Protein AF-A0A285QZF6-F1 (afdb_monomer_lite)

Sequence (97 aa):
MLFRLALAMGRTVAELDATLSPAEFEEWKVYFQVEPWGTAAADEHFRGLYQLFWCFHSKKTMPEFLDRFPEERARQRRREERKTAEEKIFDFFNGLG

Organism: NCBI:txid1141890

Radius of gyration: 24.39 Å; chains: 1; bounding box: 54×26×54 Å

Secondary structure (DSSP, 8-state):
-HHHHHHHHT--HHHHHHHS-HHHHHHHHHHHHH-TT--HHHHHHHHHHHHHHHHHHHTPPPPGGG-S-HHHHHHHHHHHHHS-HHHHHHHHHHTT-

Foldseek 3Di:
DLVVVCVVVVHDSVVCVVPPDPVNVVVVVVCQVPVPPHDPVVVVVVVQVVQVVVCVVVVHDRDPVPPPCPPVVVVVVVVVVPDDPVRVVVVVVVVPD

pLDDT: mean 84.62, std 8.24, range [44.84, 96.38]

Structure (mmCIF, N/CA/C/O backbone):
data_AF-A0A285QZF6-F1
#
_entry.id   AF-A0A285QZF6-F1
#
loop_
_atom_site.group_PDB
_atom_site.id
_atom_site.type_symbol
_atom_site.label_atom_id
_atom_site.label_alt_id
_atom_site.label_comp_id
_atom_site.label_asym_id
_atom_site.label_entity_id
_atom_site.label_seq_id
_atom_site.pdbx_PDB_ins_code
_atom_site.Cartn_x
_atom_site.Cartn_y
_atom_site.Cartn_z
_atom_site.occupancy
_atom_site.B_iso_or_equiv
_atom_site.auth_seq_id
_atom_site.auth_comp_id
_atom_site.auth_asym_id
_atom_site.auth_atom_id
_atom_site.pdbx_PDB_model_num
ATOM 1 N N . MET A 1 1 ? -5.251 -4.024 11.652 1.00 79.81 1 MET A N 1
ATOM 2 C CA . MET A 1 1 ? -6.631 -3.597 11.338 1.00 79.81 1 MET A CA 1
ATOM 3 C C . MET A 1 1 ? -7.112 -2.458 12.237 1.00 79.81 1 MET A C 1
ATOM 5 O O . MET A 1 1 ? -7.6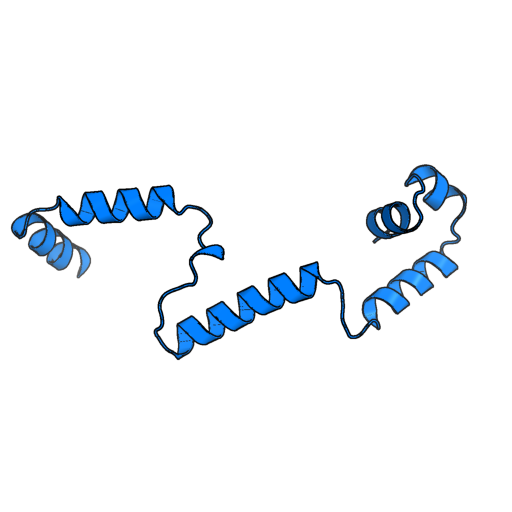02 -1.483 11.691 1.00 79.81 1 MET A O 1
ATOM 9 N N . LEU A 1 2 ? -6.897 -2.521 13.561 1.00 87.56 2 LEU A N 1
ATOM 10 C CA . LEU A 1 2 ? -7.346 -1.507 14.535 1.00 87.56 2 LEU A CA 1
ATOM 11 C C . LEU A 1 2 ? -7.062 -0.047 14.127 1.00 87.56 2 LEU A C 1
ATOM 13 O O . LEU A 1 2 ? -7.972 0.766 14.106 1.00 87.56 2 LEU A O 1
ATOM 17 N N . PHE A 1 3 ? -5.837 0.271 13.698 1.00 91.00 3 PHE A N 1
ATOM 18 C CA . PHE A 1 3 ? -5.475 1.621 13.233 1.00 91.00 3 PHE A CA 1
ATOM 19 C C . PHE A 1 3 ? -6.281 2.104 12.019 1.00 91.00 3 PHE A C 1
ATOM 21 O O . PHE A 1 3 ? -6.629 3.276 11.936 1.00 91.00 3 PHE A O 1
ATOM 28 N N . ARG A 1 4 ? -6.584 1.208 11.069 1.00 86.50 4 ARG A N 1
ATOM 29 C CA . ARG A 1 4 ? -7.387 1.547 9.883 1.00 86.50 4 ARG A CA 1
ATOM 30 C C . ARG A 1 4 ? -8.848 1.764 10.255 1.00 86.50 4 ARG A C 1
ATOM 32 O O . ARG A 1 4 ? -9.461 2.683 9.732 1.00 86.50 4 ARG A O 1
ATOM 39 N N . LEU A 1 5 ? -9.371 0.949 11.171 1.00 89.75 5 LEU A N 1
ATOM 40 C CA . LEU A 1 5 ? -10.725 1.105 11.696 1.00 89.75 5 LEU A CA 1
ATOM 41 C C . LEU A 1 5 ? -10.860 2.426 12.469 1.00 89.75 5 LEU A C 1
ATOM 43 O O . LEU A 1 5 ? -11.781 3.189 12.208 1.00 89.75 5 LEU A O 1
ATOM 47 N N . ALA A 1 6 ? -9.888 2.755 13.326 1.00 93.69 6 ALA A N 1
ATOM 48 C CA . ALA A 1 6 ? -9.831 4.033 14.039 1.00 93.69 6 ALA A CA 1
ATOM 49 C C . ALA A 1 6 ? -9.803 5.228 13.072 1.00 93.69 6 ALA A C 1
ATOM 51 O O . ALA A 1 6 ? -10.592 6.159 13.223 1.00 93.69 6 ALA A O 1
ATOM 52 N N . LEU A 1 7 ? -8.967 5.158 12.028 1.00 91.38 7 LEU A N 1
ATOM 53 C CA . LEU A 1 7 ? -8.909 6.173 10.975 1.00 91.38 7 LEU A CA 1
ATOM 54 C C . LEU A 1 7 ? -10.250 6.325 10.238 1.00 91.38 7 LEU A C 1
ATOM 56 O O . LEU A 1 7 ? -10.698 7.447 10.029 1.00 91.38 7 LEU A O 1
ATOM 60 N N . ALA A 1 8 ? -10.899 5.216 9.867 1.00 88.88 8 ALA A N 1
ATOM 61 C CA . ALA A 1 8 ? -12.176 5.226 9.151 1.00 88.88 8 ALA A CA 1
ATOM 62 C C . ALA A 1 8 ? -13.336 5.761 10.007 1.00 88.88 8 ALA A C 1
ATOM 64 O O . ALA A 1 8 ? -14.222 6.435 9.490 1.00 88.88 8 ALA A O 1
ATOM 65 N N . MET A 1 9 ? -13.315 5.496 11.317 1.00 90.56 9 MET A N 1
ATOM 66 C CA . MET A 1 9 ? -14.314 5.996 12.268 1.00 90.56 9 MET A CA 1
ATOM 67 C C . MET A 1 9 ? -14.011 7.416 12.771 1.00 90.56 9 MET A C 1
ATOM 69 O O . MET A 1 9 ? -14.819 7.975 13.509 1.00 90.56 9 MET A O 1
ATOM 73 N N . GLY A 1 10 ? -12.860 8.000 12.413 1.00 94.25 10 GLY A N 1
ATOM 74 C CA . GLY A 1 10 ? -12.441 9.320 12.893 1.00 94.25 10 GLY A CA 1
ATOM 75 C C . GLY A 1 10 ? -12.179 9.368 14.402 1.00 94.25 10 GLY A C 1
ATOM 76 O O . GLY A 1 10 ? -12.387 10.407 15.024 1.00 94.25 10 GLY A O 1
ATOM 77 N N . ARG A 1 11 ? -11.758 8.247 15.000 1.00 94.62 11 ARG A N 1
ATOM 78 C CA . ARG A 1 11 ? -11.507 8.108 16.444 1.00 94.62 11 ARG A CA 1
ATOM 79 C C . ARG A 1 11 ? -10.034 7.845 16.707 1.00 94.62 11 ARG A C 1
ATOM 81 O O . ARG A 1 11 ? -9.315 7.339 15.842 1.00 94.62 11 ARG A O 1
ATOM 88 N N . THR A 1 12 ? -9.569 8.147 17.914 1.00 96.38 12 THR A N 1
ATOM 89 C CA . THR A 1 12 ? -8.219 7.727 18.303 1.00 96.38 12 THR A CA 1
ATOM 90 C C . THR A 1 12 ? -8.178 6.218 18.547 1.00 96.38 12 THR A C 1
ATOM 92 O O . THR A 1 12 ? -9.191 5.579 18.836 1.00 96.38 12 THR A O 1
ATOM 95 N N . VAL A 1 13 ? -6.985 5.627 18.456 1.00 95.25 13 VAL A N 1
ATOM 96 C CA . VAL A 1 13 ? -6.803 4.196 18.749 1.00 95.25 13 VAL A CA 1
ATOM 97 C C . VAL A 1 13 ? -7.181 3.885 20.197 1.00 95.25 13 VAL A C 1
ATOM 99 O O . VAL A 1 13 ? -7.815 2.868 20.437 1.00 95.25 13 VAL A O 1
ATOM 102 N N . ALA A 1 14 ? -6.850 4.774 21.138 1.00 95.44 14 ALA A N 1
ATOM 103 C CA . ALA A 1 14 ? -7.164 4.596 22.555 1.00 95.44 14 ALA A CA 1
ATOM 104 C C . ALA A 1 14 ? -8.677 4.635 22.829 1.00 95.44 14 ALA A C 1
ATOM 106 O O . ALA A 1 14 ? -9.191 3.809 23.576 1.00 95.44 14 ALA A O 1
ATOM 107 N N . GLU A 1 15 ? -9.408 5.559 22.199 1.00 94.12 15 GLU A N 1
ATOM 108 C CA . GLU A 1 15 ? -10.873 5.622 22.307 1.00 94.12 15 GLU A CA 1
ATOM 109 C C . GLU A 1 15 ? -11.542 4.383 21.718 1.00 94.12 15 GLU A C 1
ATOM 111 O O . GLU A 1 15 ? -12.517 3.875 22.275 1.00 94.12 15 GLU A O 1
ATOM 116 N N . LEU A 1 16 ? -11.037 3.910 20.577 1.00 93.75 16 LEU A N 1
ATOM 117 C CA . LEU A 1 16 ? -11.573 2.725 19.930 1.00 93.75 16 LEU A CA 1
ATOM 118 C C . LEU A 1 16 ? -11.308 1.478 20.779 1.00 93.75 16 LEU A C 1
ATOM 120 O O . LEU A 1 16 ? -12.235 0.719 21.015 1.00 93.75 16 LEU A O 1
ATOM 124 N N . ASP A 1 17 ? -10.093 1.309 21.295 1.00 93.25 17 ASP A N 1
ATOM 125 C CA . ASP A 1 17 ? -9.713 0.182 22.157 1.00 93.25 17 ASP A CA 1
ATOM 126 C C . ASP A 1 17 ? -10.527 0.140 23.462 1.00 93.25 17 ASP A C 1
ATOM 128 O O . ASP A 1 17 ? -10.945 -0.922 23.910 1.00 93.25 17 ASP A O 1
ATOM 132 N N . ALA A 1 18 ? -10.837 1.307 24.036 1.00 94.00 18 ALA A N 1
ATOM 133 C CA . ALA A 1 18 ? -11.638 1.398 25.255 1.00 94.00 18 ALA A CA 1
ATOM 134 C C . ALA A 1 18 ? -13.143 1.140 25.045 1.00 94.00 18 ALA A C 1
ATOM 136 O O . ALA A 1 18 ? -13.844 0.838 26.010 1.00 94.00 18 ALA A O 1
ATOM 137 N N . THR A 1 19 ? -13.667 1.317 23.825 1.00 93.94 19 THR A N 1
ATOM 138 C CA . THR A 1 19 ? -15.121 1.275 23.560 1.00 93.94 19 THR A CA 1
ATOM 139 C C . THR A 1 19 ? -15.565 0.115 22.677 1.00 93.94 19 THR A C 1
ATOM 141 O O . THR A 1 19 ? -16.730 -0.268 22.740 1.00 93.94 19 THR A O 1
ATOM 144 N N . LEU A 1 20 ? -14.666 -0.450 21.872 1.00 94.06 20 LEU A N 1
ATOM 145 C CA . LEU A 1 20 ? -14.963 -1.541 20.955 1.00 94.06 20 LEU A CA 1
ATOM 146 C C . LEU A 1 20 ? -14.798 -2.883 21.668 1.00 94.06 20 LEU A C 1
ATOM 148 O O . LEU A 1 20 ? -13.726 -3.204 22.182 1.00 94.06 20 LEU A O 1
ATOM 152 N N . SER A 1 21 ? -15.854 -3.695 21.682 1.00 94.81 21 SER A N 1
ATOM 153 C CA . SER A 1 21 ? -15.760 -5.023 22.286 1.00 94.81 21 SER A CA 1
ATOM 154 C C . SER A 1 21 ? -14.851 -5.947 21.456 1.00 94.81 21 SER A C 1
ATOM 156 O O . SER A 1 21 ? -14.809 -5.829 20.227 1.00 94.81 21 SER A O 1
ATOM 158 N N . PRO A 1 22 ? -14.161 -6.924 22.076 1.00 91.56 22 PRO A N 1
ATOM 159 C CA . PRO A 1 22 ? -13.364 -7.898 21.331 1.00 91.56 22 PRO A CA 1
ATOM 160 C C . PRO A 1 22 ? -14.177 -8.691 20.298 1.00 91.56 22 PRO A C 1
ATOM 162 O O . PRO A 1 22 ? -13.650 -9.021 19.239 1.00 91.56 22 PRO A O 1
ATOM 165 N N . ALA A 1 23 ? -15.451 -8.975 20.594 1.00 95.06 23 ALA A N 1
ATOM 166 C CA . ALA A 1 23 ? -16.352 -9.685 19.689 1.00 95.06 23 ALA A CA 1
ATOM 167 C C . ALA A 1 23 ? -16.653 -8.855 18.433 1.00 95.06 23 ALA A C 1
ATOM 169 O O . ALA A 1 23 ? -16.457 -9.328 17.318 1.00 95.06 23 ALA A O 1
ATOM 170 N N . GLU A 1 24 ? -17.027 -7.589 18.614 1.00 93.62 24 GLU A N 1
ATOM 171 C CA . GLU A 1 24 ? -17.281 -6.667 17.505 1.00 93.62 24 GLU A CA 1
ATOM 172 C C . GLU A 1 24 ? -16.009 -6.414 16.683 1.00 93.62 24 GLU A C 1
ATOM 174 O O . GLU A 1 24 ? -16.039 -6.379 15.454 1.00 93.62 24 GLU A O 1
ATOM 179 N N . PHE A 1 25 ? -14.849 -6.303 17.337 1.00 92.94 25 PHE A N 1
ATOM 180 C CA . PHE A 1 25 ? -13.578 -6.193 16.626 1.00 92.94 25 PHE A CA 1
ATOM 181 C C . PHE A 1 25 ? -13.280 -7.422 15.755 1.00 92.94 25 PHE A C 1
ATOM 183 O O . PHE A 1 25 ? -12.702 -7.276 14.676 1.00 92.94 25 PHE A O 1
ATOM 190 N N . GLU A 1 26 ? -13.664 -8.622 16.196 1.00 93.44 26 GLU A N 1
ATOM 191 C CA . GLU A 1 26 ? -13.527 -9.842 15.400 1.00 93.44 26 GLU A CA 1
ATOM 192 C C . GLU A 1 26 ? -14.475 -9.840 14.195 1.00 93.44 26 GLU A C 1
ATOM 194 O O . GLU A 1 26 ? -14.047 -10.167 13.089 1.00 93.44 26 GLU A O 1
ATOM 199 N N . GLU A 1 27 ? -15.714 -9.370 14.357 1.00 92.75 27 GLU A N 1
ATOM 200 C CA . GLU A 1 27 ? -16.653 -9.185 13.241 1.00 92.75 27 GLU A CA 1
ATOM 201 C C . GLU A 1 27 ? -16.091 -8.238 12.176 1.00 92.75 27 GLU A C 1
ATOM 203 O O . GLU A 1 27 ? -16.128 -8.553 10.986 1.00 92.75 27 GLU A O 1
ATOM 208 N N . TRP A 1 28 ? -15.462 -7.132 12.586 1.00 90.81 28 TRP A N 1
ATOM 209 C CA . TRP A 1 28 ? -14.773 -6.234 11.656 1.00 90.81 28 TRP A CA 1
ATOM 210 C C . TRP A 1 28 ? -13.631 -6.925 10.896 1.00 90.81 28 TRP A C 1
ATOM 212 O O . TRP A 1 28 ? -13.380 -6.584 9.738 1.00 90.81 28 TRP A O 1
ATOM 222 N N . LYS A 1 29 ? -12.939 -7.904 11.502 1.00 89.06 29 LYS A N 1
ATOM 223 C CA . LYS A 1 29 ? -11.871 -8.663 10.820 1.00 89.06 29 LYS A CA 1
ATOM 224 C C . LYS A 1 29 ? -12.453 -9.599 9.787 1.00 89.06 29 LYS A C 1
ATOM 226 O O . LYS A 1 29 ? -11.928 -9.659 8.678 1.00 89.06 29 LYS A O 1
ATOM 231 N N . VAL A 1 30 ? -13.525 -10.297 10.149 1.00 90.12 30 VAL A N 1
ATOM 232 C CA . VAL A 1 30 ? -14.241 -11.186 9.236 1.00 90.12 30 VAL A CA 1
ATOM 233 C C . VAL A 1 30 ? -14.787 -10.383 8.061 1.00 90.12 30 VAL A C 1
ATOM 235 O O . VAL A 1 30 ? -14.530 -10.743 6.916 1.00 90.12 30 VAL A O 1
ATOM 238 N N . TYR A 1 31 ? -15.445 -9.250 8.321 1.00 87.25 31 TYR A N 1
ATOM 239 C CA . TYR A 1 31 ? -15.925 -8.354 7.271 1.00 87.25 31 TYR A CA 1
ATOM 240 C C . TYR A 1 31 ? -14.790 -7.934 6.327 1.00 87.25 31 TYR A C 1
ATOM 242 O O . TYR A 1 31 ? -14.906 -8.102 5.116 1.00 87.25 31 TYR A O 1
ATOM 250 N N . PHE A 1 32 ? -13.658 -7.476 6.873 1.00 84.06 32 PHE A N 1
ATOM 251 C CA . PHE A 1 32 ? -12.507 -7.054 6.071 1.00 84.06 32 PHE A CA 1
ATOM 252 C C . PHE A 1 32 ? -11.892 -8.192 5.233 1.00 84.06 32 PHE A C 1
ATOM 254 O O . PHE A 1 32 ? -11.298 -7.933 4.192 1.00 84.06 32 PHE A O 1
ATOM 261 N N . GLN A 1 33 ? -12.005 -9.449 5.672 1.00 82.69 33 GLN A N 1
ATOM 262 C CA . GLN A 1 33 ? -11.541 -10.613 4.907 1.00 82.69 33 GLN A CA 1
ATOM 263 C C . GLN A 1 33 ? -12.524 -11.047 3.815 1.00 82.69 33 GLN A C 1
ATOM 265 O O . GLN A 1 33 ? -12.094 -11.576 2.792 1.00 82.69 33 GLN A O 1
ATOM 270 N N . VAL A 1 34 ? -13.826 -10.864 4.044 1.00 84.50 34 VAL A N 1
ATOM 271 C CA . VAL A 1 34 ? -14.889 -11.251 3.105 1.00 84.50 34 VAL A CA 1
ATOM 272 C C . VAL A 1 34 ? -15.130 -10.174 2.043 1.00 84.50 34 VAL A C 1
ATOM 274 O O . VAL A 1 34 ? -15.646 -10.490 0.973 1.00 84.50 34 VAL A O 1
ATOM 277 N N . GLU A 1 35 ? -14.755 -8.918 2.306 1.00 81.06 35 GLU A N 1
ATOM 278 C CA . GLU A 1 35 ? -14.934 -7.806 1.372 1.00 81.06 35 GLU A CA 1
ATOM 279 C C . GLU A 1 35 ? -14.285 -8.109 -0.001 1.00 81.06 35 GLU A C 1
ATOM 281 O O . GLU A 1 35 ? -13.057 -8.176 -0.104 1.00 81.06 35 GLU A O 1
ATOM 286 N N . 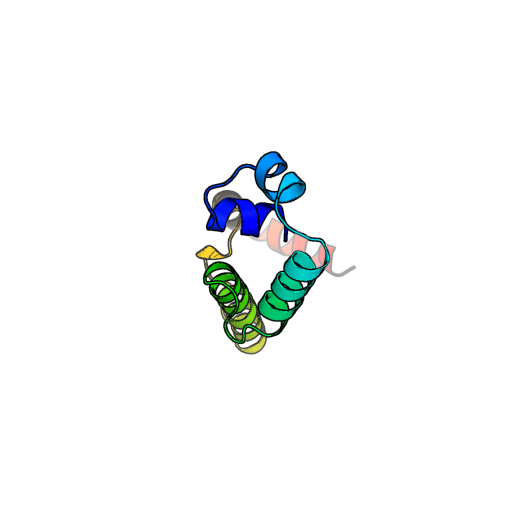PRO A 1 36 ? -15.080 -8.277 -1.081 1.00 62.03 36 PRO A N 1
ATOM 287 C CA . PRO A 1 36 ? -14.580 -8.851 -2.333 1.00 62.03 36 PRO A CA 1
ATOM 288 C C . PRO A 1 36 ? -13.652 -7.926 -3.126 1.00 62.03 36 PRO A C 1
ATOM 290 O O . PRO A 1 36 ? -12.893 -8.393 -3.973 1.00 62.03 36 PRO A O 1
ATOM 293 N N . TRP A 1 37 ? -13.740 -6.619 -2.888 1.00 67.12 37 TRP A N 1
ATOM 294 C CA . TRP A 1 37 ? -13.107 -5.592 -3.720 1.00 67.12 37 TRP A CA 1
ATOM 295 C C . TRP A 1 37 ? -11.868 -4.979 -3.059 1.00 67.12 37 TRP A C 1
ATOM 297 O O . TRP A 1 37 ? -11.124 -4.252 -3.702 1.00 67.12 37 TRP A O 1
ATOM 307 N N . GLY A 1 38 ? -11.624 -5.277 -1.778 1.00 73.00 38 GLY A N 1
ATOM 308 C CA . GLY A 1 38 ? -10.538 -4.668 -1.016 1.00 73.00 38 GLY A CA 1
ATOM 309 C C . GLY A 1 38 ? -10.589 -3.134 -1.021 1.00 73.00 38 GLY A C 1
ATOM 310 O O . GLY A 1 38 ? -11.648 -2.516 -1.085 1.00 73.00 38 GLY A O 1
ATOM 311 N N . THR A 1 39 ? -9.420 -2.500 -0.920 1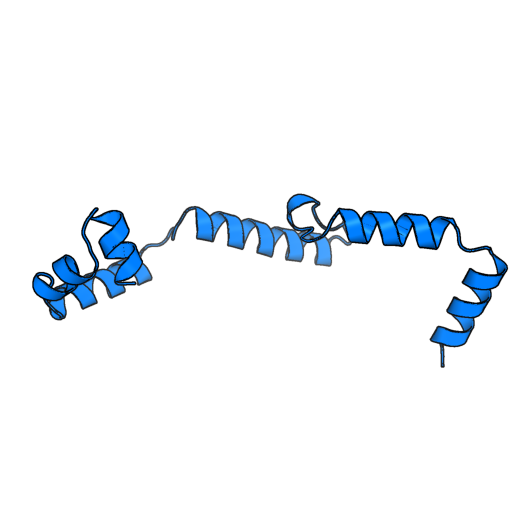.00 78.44 39 THR A N 1
ATOM 312 C CA . THR A 1 39 ? -9.299 -1.035 -0.959 1.00 78.44 39 THR A CA 1
ATOM 313 C C . THR A 1 39 ? -8.793 -0.567 -2.319 1.00 78.44 39 THR A C 1
ATOM 315 O O . THR A 1 39 ? -8.026 -1.272 -2.965 1.00 78.44 39 THR A O 1
ATOM 318 N N . ALA A 1 40 ? -9.086 0.679 -2.703 1.00 81.19 40 ALA A N 1
ATOM 319 C CA . ALA A 1 40 ? -8.529 1.275 -3.926 1.00 81.19 40 ALA A CA 1
ATOM 320 C C . ALA A 1 40 ? -6.984 1.218 -3.984 1.00 81.19 40 ALA A C 1
ATOM 322 O O . ALA A 1 40 ? -6.389 1.118 -5.053 1.00 81.19 40 ALA A O 1
ATOM 323 N N . ALA A 1 41 ? -6.312 1.244 -2.826 1.00 79.25 41 ALA A N 1
ATOM 324 C CA . ALA A 1 41 ? -4.866 1.039 -2.754 1.00 79.25 41 ALA A CA 1
ATOM 325 C C . ALA A 1 41 ? -4.459 -0.411 -3.080 1.00 79.25 41 ALA A C 1
ATOM 327 O O . ALA A 1 41 ? -3.420 -0.633 -3.697 1.00 79.25 41 ALA A O 1
ATOM 328 N N . ALA A 1 42 ? -5.262 -1.398 -2.671 1.00 82.00 42 ALA A N 1
ATOM 329 C CA . ALA A 1 42 ? -5.063 -2.788 -3.064 1.00 82.00 42 ALA A CA 1
ATOM 330 C C . ALA A 1 42 ? -5.266 -2.965 -4.576 1.00 82.00 42 ALA A C 1
ATOM 332 O O . ALA A 1 42 ? -4.418 -3.589 -5.210 1.00 82.00 42 ALA A O 1
ATOM 333 N N . ASP A 1 43 ? -6.297 -2.349 -5.160 1.00 85.94 43 ASP A N 1
ATOM 334 C CA . ASP A 1 43 ? -6.521 -2.356 -6.613 1.00 85.94 43 ASP A CA 1
ATOM 335 C C . ASP A 1 43 ? -5.316 -1.807 -7.377 1.00 85.94 43 ASP A C 1
ATOM 337 O O . ASP A 1 43 ? -4.852 -2.416 -8.339 1.00 85.94 43 ASP A O 1
ATOM 341 N N . GLU A 1 44 ? -4.746 -0.694 -6.913 1.00 84.06 44 GLU A N 1
ATOM 342 C CA . GLU A 1 44 ? -3.565 -0.083 -7.524 1.00 84.06 44 GLU A CA 1
ATOM 343 C C . GLU A 1 44 ? -2.317 -0.979 -7.410 1.00 84.06 44 GLU A C 1
ATOM 345 O O . GLU A 1 44 ? -1.556 -1.131 -8.372 1.00 84.06 44 GLU A O 1
ATOM 350 N N . HIS A 1 45 ? -2.125 -1.643 -6.265 1.00 83.81 45 HIS A N 1
ATOM 351 C CA . HIS A 1 45 ? -1.056 -2.630 -6.102 1.00 83.81 45 HIS A CA 1
ATOM 352 C C . HIS A 1 45 ? -1.237 -3.829 -7.040 1.00 83.81 45 HIS A C 1
ATOM 354 O O . HIS A 1 45 ? -0.278 -4.245 -7.697 1.00 83.81 45 HIS A O 1
ATOM 360 N N . PHE A 1 46 ? -2.453 -4.375 -7.135 1.00 86.81 46 PHE A N 1
ATOM 361 C CA . PHE A 1 46 ? -2.753 -5.486 -8.035 1.00 86.81 46 PHE A CA 1
ATOM 362 C C . PHE A 1 46 ? -2.595 -5.077 -9.497 1.00 86.81 46 PHE A C 1
ATOM 364 O O . PHE A 1 46 ? -2.009 -5.830 -10.273 1.00 86.81 46 PHE A O 1
ATOM 371 N N . ARG A 1 47 ? -3.017 -3.864 -9.870 1.00 86.69 47 ARG A N 1
ATOM 372 C CA . ARG A 1 47 ? -2.788 -3.287 -11.200 1.00 86.69 47 ARG A CA 1
ATOM 373 C C . ARG A 1 47 ? -1.301 -3.285 -11.542 1.00 86.69 47 ARG A C 1
ATOM 375 O O . ARG A 1 47 ? -0.923 -3.779 -12.604 1.00 86.69 47 ARG A O 1
ATOM 382 N N . GLY A 1 48 ? -0.457 -2.786 -10.638 1.00 86.88 48 GLY A N 1
ATOM 383 C CA . GLY A 1 48 ? 0.998 -2.807 -10.800 1.00 86.88 48 GLY A CA 1
ATOM 384 C C . GLY A 1 48 ? 1.547 -4.227 -10.972 1.00 86.88 48 GLY A C 1
ATOM 385 O O . GLY A 1 48 ? 2.302 -4.483 -11.910 1.00 86.88 48 GLY A O 1
ATOM 386 N N . LEU A 1 49 ? 1.117 -5.166 -10.125 1.00 89.00 49 LEU A N 1
ATOM 387 C CA . LEU A 1 49 ? 1.545 -6.566 -10.180 1.00 89.00 49 LEU A CA 1
ATOM 388 C C . LEU A 1 49 ? 1.173 -7.235 -11.512 1.00 89.00 49 LEU A C 1
ATOM 390 O O . LEU A 1 49 ? 2.034 -7.812 -12.175 1.00 89.00 49 LEU A O 1
ATOM 394 N N . TYR A 1 50 ? -0.086 -7.129 -11.940 1.00 88.88 50 TYR A N 1
ATOM 395 C CA . TYR A 1 50 ? -0.539 -7.699 -13.211 1.00 88.88 50 TYR A CA 1
ATOM 396 C C . TYR A 1 50 ? 0.146 -7.053 -14.410 1.00 88.88 50 TYR A C 1
ATOM 398 O O . TYR A 1 50 ? 0.459 -7.736 -15.386 1.00 88.88 50 TYR A O 1
ATOM 406 N N . GLN A 1 51 ? 0.441 -5.757 -14.334 1.00 88.06 51 GLN A N 1
ATOM 407 C CA . GLN A 1 51 ? 1.186 -5.079 -15.381 1.00 88.06 51 GLN A CA 1
ATOM 408 C C . GLN A 1 51 ? 2.632 -5.587 -15.479 1.00 88.06 51 GLN A C 1
ATOM 410 O O . GLN A 1 51 ? 3.132 -5.757 -16.590 1.00 88.06 51 GLN A O 1
ATOM 415 N N . LEU A 1 52 ? 3.285 -5.902 -14.355 1.00 87.50 52 LEU A N 1
ATOM 416 C CA . LEU A 1 52 ? 4.605 -6.545 -14.352 1.00 87.50 52 LEU A C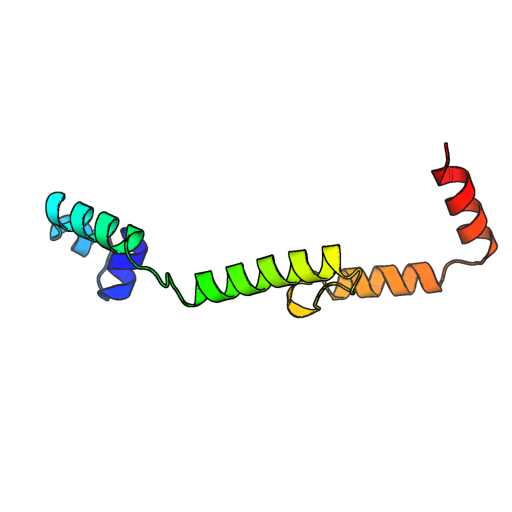A 1
ATOM 417 C C . LEU A 1 52 ? 4.559 -7.943 -14.968 1.00 87.50 52 LEU A C 1
ATOM 419 O O . LEU A 1 52 ? 5.386 -8.247 -15.827 1.00 87.50 52 LEU A O 1
ATOM 423 N N . PHE A 1 53 ? 3.575 -8.765 -14.589 1.00 90.81 53 PHE A N 1
ATOM 424 C CA . PHE A 1 53 ? 3.366 -10.079 -15.205 1.00 90.81 53 PHE A CA 1
ATOM 425 C C . PHE A 1 53 ? 3.168 -9.960 -16.716 1.00 90.81 53 PHE A C 1
ATOM 427 O O . PHE A 1 53 ? 3.815 -10.666 -17.492 1.00 90.81 53 PHE A O 1
ATOM 434 N N . TRP A 1 54 ? 2.327 -9.024 -17.152 1.00 89.00 54 TRP A N 1
ATOM 435 C CA . TRP A 1 54 ? 2.122 -8.761 -18.568 1.00 89.00 54 TRP A CA 1
ATOM 436 C C . TRP A 1 54 ? 3.419 -8.347 -19.271 1.00 89.00 54 TRP A C 1
ATOM 438 O O . TRP A 1 54 ? 3.745 -8.913 -20.313 1.00 89.00 54 TRP A O 1
ATOM 448 N N . CYS A 1 55 ? 4.187 -7.401 -18.723 1.00 89.81 55 CYS A N 1
ATOM 449 C CA . CYS A 1 55 ? 5.467 -6.973 -19.299 1.00 89.81 55 CYS A CA 1
ATOM 450 C C . CYS A 1 55 ? 6.473 -8.127 -19.389 1.00 89.81 55 CYS A C 1
ATOM 452 O O . CYS A 1 55 ? 7.124 -8.280 -20.422 1.00 89.81 55 CYS A O 1
ATOM 454 N N . PHE A 1 56 ? 6.539 -8.974 -18.359 1.00 87.75 56 PHE A N 1
ATOM 455 C CA . PHE A 1 56 ? 7.392 -10.160 -18.333 1.00 87.75 56 PHE A CA 1
ATOM 456 C C . PHE A 1 56 ? 7.045 -11.136 -19.466 1.00 87.75 56 PHE A C 1
ATOM 458 O O . PHE A 1 56 ? 7.918 -11.518 -20.245 1.00 87.75 56 PHE A O 1
ATOM 465 N N . HIS A 1 57 ? 5.764 -11.482 -19.625 1.00 91.31 57 HIS A N 1
ATOM 466 C CA . HIS A 1 57 ? 5.325 -12.420 -20.664 1.00 91.31 57 HIS A CA 1
ATOM 467 C C . HIS A 1 57 ? 5.354 -11.829 -22.080 1.00 91.31 57 HIS A C 1
ATOM 469 O O . HIS A 1 57 ? 5.668 -12.533 -23.037 1.00 91.31 57 HIS A O 1
ATOM 475 N N . SER A 1 58 ? 5.055 -10.538 -22.230 1.00 87.75 58 SER A N 1
ATOM 476 C CA . SER A 1 58 ? 5.033 -9.854 -23.531 1.00 87.75 58 SER A CA 1
ATOM 477 C C . SER A 1 58 ? 6.397 -9.311 -23.967 1.00 87.75 58 SER A C 1
ATOM 479 O O . SER A 1 58 ? 6.495 -8.721 -25.043 1.00 87.75 58 SER A O 1
ATOM 481 N N . LYS A 1 59 ? 7.444 -9.486 -23.143 1.00 83.44 59 LYS A N 1
ATOM 482 C CA . LYS A 1 59 ? 8.779 -8.880 -23.314 1.00 83.44 59 LYS A CA 1
ATOM 483 C C . LYS A 1 59 ? 8.723 -7.361 -23.541 1.00 83.44 59 LYS A C 1
ATOM 485 O O . LYS A 1 59 ? 9.597 -6.789 -24.192 1.00 83.44 59 LYS A O 1
ATOM 490 N N . LYS A 1 60 ? 7.679 -6.704 -23.029 1.00 82.38 60 LYS A N 1
ATOM 491 C CA . LYS A 1 60 ? 7.523 -5.249 -23.092 1.00 82.38 60 LYS A CA 1
ATOM 492 C C . LYS A 1 60 ? 8.320 -4.592 -21.975 1.00 82.38 60 LYS A C 1
ATOM 494 O O . LYS A 1 60 ? 8.561 -5.178 -20.922 1.00 82.38 60 LYS A O 1
ATOM 499 N N . THR A 1 61 ? 8.718 -3.348 -22.208 1.00 81.19 61 THR A N 1
ATOM 500 C CA . THR A 1 61 ? 9.431 -2.546 -21.216 1.00 81.19 61 THR A CA 1
ATOM 501 C C . THR A 1 61 ? 8.574 -2.311 -19.973 1.00 81.19 61 THR A C 1
ATOM 503 O O . THR A 1 61 ? 7.349 -2.193 -20.045 1.00 81.19 61 THR A O 1
ATOM 506 N N . MET A 1 62 ? 9.235 -2.271 -18.814 1.00 80.06 62 MET A N 1
ATOM 507 C CA . MET A 1 62 ? 8.576 -2.022 -17.535 1.00 80.06 62 MET A CA 1
ATOM 508 C C . MET A 1 62 ? 7.950 -0.615 -17.519 1.00 80.06 62 MET A C 1
ATOM 510 O O . MET A 1 62 ? 8.602 0.322 -17.993 1.00 80.06 62 MET A O 1
ATOM 514 N N . PRO A 1 63 ? 6.730 -0.441 -16.975 1.00 79.44 63 PRO A N 1
ATOM 515 C CA . PRO A 1 63 ? 6.088 0.866 -16.889 1.00 79.44 63 PRO A CA 1
ATOM 516 C C . PRO A 1 63 ? 6.901 1.852 -16.049 1.00 79.44 63 PRO A C 1
ATOM 518 O O . PRO A 1 63 ? 7.485 1.478 -15.032 1.00 79.44 63 PRO A O 1
ATOM 521 N N . GLU A 1 64 ? 6.887 3.121 -16.449 1.00 77.88 64 GLU A N 1
ATOM 522 C CA . GLU A 1 64 ? 7.670 4.178 -15.802 1.00 77.88 64 GLU A CA 1
ATOM 523 C C . GLU A 1 64 ? 7.208 4.476 -14.372 1.00 77.88 64 GLU A C 1
ATOM 525 O O . GLU A 1 64 ? 8.036 4.679 -13.497 1.00 77.88 64 GLU A O 1
ATOM 530 N N . PHE A 1 65 ? 5.904 4.409 -14.086 1.00 79.00 65 PHE A N 1
ATOM 531 C CA . PHE A 1 65 ? 5.385 4.675 -12.736 1.00 79.00 65 PHE A CA 1
ATOM 532 C C . PHE A 1 65 ? 5.813 3.630 -11.686 1.00 79.00 65 PHE A C 1
ATOM 534 O O . PHE A 1 65 ? 5.714 3.890 -10.490 1.00 79.00 65 PHE A O 1
ATOM 541 N N . LEU A 1 66 ? 6.283 2.452 -12.117 1.00 77.56 66 LEU A N 1
ATOM 542 C CA . LEU A 1 66 ? 6.875 1.435 -11.237 1.00 77.56 66 LEU A CA 1
ATOM 543 C C . LEU A 1 66 ? 8.386 1.633 -11.055 1.00 77.56 66 LEU A C 1
ATOM 545 O O . LEU A 1 66 ? 9.026 0.896 -10.303 1.00 77.56 66 LEU A O 1
ATOM 549 N N . ASP A 1 67 ? 8.979 2.607 -11.746 1.00 79.50 67 ASP A N 1
ATOM 550 C CA . ASP A 1 67 ? 10.364 2.984 -11.540 1.00 79.50 67 ASP A CA 1
ATOM 551 C C . ASP A 1 67 ? 10.510 3.775 -10.243 1.00 79.50 67 ASP A C 1
ATOM 553 O O . ASP A 1 67 ? 10.200 4.960 -10.167 1.00 79.50 67 ASP A O 1
ATOM 557 N N . ARG A 1 68 ? 11.016 3.109 -9.206 1.00 76.94 68 ARG A N 1
ATOM 558 C CA . ARG A 1 68 ? 11.297 3.751 -7.920 1.00 76.94 68 ARG A CA 1
ATOM 559 C C . ARG A 1 68 ? 12.452 4.759 -8.005 1.00 76.94 68 ARG A C 1
ATOM 561 O O . ARG A 1 68 ? 12.522 5.649 -7.162 1.00 76.94 68 ARG A O 1
ATOM 568 N N . PHE A 1 69 ? 13.340 4.627 -8.998 1.00 82.38 69 PHE A N 1
ATOM 569 C CA . PHE A 1 69 ? 14.562 5.429 -9.131 1.00 82.38 69 PHE A CA 1
ATOM 570 C C . PHE A 1 69 ? 14.822 5.851 -10.591 1.00 82.38 69 PHE A C 1
ATOM 572 O O . PHE A 1 69 ? 15.836 5.466 -11.189 1.00 82.38 69 PHE A O 1
ATOM 579 N N . PRO A 1 70 ? 13.946 6.687 -11.178 1.00 80.44 70 PRO A N 1
ATOM 580 C CA . PRO A 1 70 ? 14.059 7.087 -12.582 1.00 80.44 70 PRO A CA 1
ATOM 581 C C . PRO A 1 70 ? 15.367 7.826 -12.884 1.00 80.44 70 PRO A C 1
ATOM 583 O O . PRO A 1 70 ? 15.983 7.631 -13.937 1.00 80.44 70 PRO A O 1
ATOM 586 N N . GLU A 1 71 ? 15.860 8.623 -11.933 1.00 83.94 71 GLU A N 1
ATOM 587 C CA . GLU A 1 71 ? 17.121 9.346 -12.091 1.00 83.94 71 GLU A CA 1
ATOM 588 C C . GLU A 1 71 ? 18.340 8.427 -12.157 1.00 83.94 71 GLU A C 1
ATOM 590 O O . GLU A 1 71 ? 19.247 8.667 -12.958 1.00 83.94 71 GLU A O 1
ATOM 595 N N . GLU A 1 72 ? 18.387 7.387 -11.325 1.00 81.62 72 GLU A N 1
ATOM 596 C CA . GLU A 1 72 ? 19.501 6.438 -11.302 1.00 81.62 72 GLU A CA 1
ATOM 597 C C . GLU A 1 72 ? 19.554 5.648 -12.602 1.00 81.62 72 GLU A C 1
ATOM 599 O O . GLU A 1 72 ? 20.619 5.529 -13.211 1.00 81.62 72 GLU A O 1
ATOM 604 N N . ARG A 1 73 ? 18.392 5.207 -13.093 1.00 79.12 73 ARG A N 1
ATOM 605 C CA . ARG A 1 73 ? 18.280 4.520 -14.381 1.00 79.12 73 ARG A CA 1
ATOM 606 C C . ARG A 1 73 ? 18.731 5.422 -15.534 1.00 79.12 73 ARG A C 1
ATOM 608 O O . ARG A 1 73 ? 19.469 4.984 -16.415 1.00 79.12 73 ARG A O 1
ATOM 615 N N . ALA A 1 74 ? 18.357 6.703 -15.514 1.00 83.19 74 ALA A N 1
ATOM 616 C CA . ALA A 1 74 ? 18.828 7.682 -16.494 1.00 83.19 74 ALA A CA 1
ATOM 617 C C . ALA A 1 74 ? 20.343 7.945 -16.383 1.00 83.19 74 ALA A C 1
ATOM 619 O O . ALA A 1 74 ? 21.024 8.100 -17.397 1.00 83.19 74 ALA A O 1
ATOM 620 N N . ARG A 1 75 ? 20.907 7.982 -15.165 1.00 85.06 75 ARG A N 1
ATOM 621 C CA . ARG A 1 75 ? 22.363 8.079 -14.945 1.00 85.06 75 ARG A CA 1
ATOM 622 C C . ARG A 1 75 ? 23.100 6.855 -15.493 1.00 85.06 75 ARG A C 1
ATOM 624 O O . ARG A 1 75 ? 24.133 7.037 -16.133 1.00 85.06 75 ARG A O 1
ATOM 631 N N . GLN A 1 76 ? 22.574 5.648 -15.288 1.00 81.56 76 GLN A N 1
ATOM 632 C CA . GLN A 1 76 ? 23.145 4.409 -15.825 1.00 81.56 76 GLN A CA 1
ATOM 633 C C . GLN A 1 76 ? 23.167 4.416 -17.355 1.00 81.56 76 GLN A C 1
ATOM 635 O O . GLN A 1 76 ? 24.241 4.250 -17.926 1.00 81.56 76 GLN A O 1
ATOM 640 N N . ARG A 1 77 ? 22.044 4.740 -18.015 1.00 81.06 77 ARG A N 1
ATOM 641 C CA . ARG A 1 77 ? 21.991 4.860 -19.487 1.00 81.06 77 ARG A CA 1
ATOM 642 C C . ARG A 1 77 ? 23.010 5.863 -20.019 1.00 81.06 77 ARG A C 1
ATOM 644 O O . ARG A 1 77 ? 23.795 5.532 -20.896 1.00 81.06 77 ARG A O 1
ATOM 651 N N . ARG A 1 78 ? 23.087 7.054 -19.412 1.00 86.25 78 ARG A N 1
ATOM 652 C CA . ARG A 1 78 ? 24.091 8.070 -19.780 1.00 86.25 78 ARG A CA 1
ATOM 653 C C . ARG A 1 78 ? 25.527 7.572 -19.612 1.00 86.25 78 ARG A C 1
ATOM 655 O O . ARG A 1 78 ? 26.409 7.982 -20.360 1.00 86.25 78 ARG A O 1
ATOM 662 N N . ARG A 1 79 ? 25.794 6.722 -18.616 1.00 82.19 79 ARG A N 1
ATOM 663 C CA . ARG A 1 79 ? 27.115 6.113 -18.406 1.00 82.19 79 ARG A CA 1
ATOM 664 C C . ARG A 1 79 ? 27.409 5.045 -19.461 1.00 82.19 79 ARG A C 1
ATOM 666 O O . ARG A 1 79 ? 28.516 5.025 -19.979 1.00 82.19 79 ARG A O 1
ATOM 673 N N . GLU A 1 80 ? 26.437 4.202 -19.798 1.00 79.88 80 GLU A N 1
ATOM 674 C CA . GLU A 1 80 ? 26.540 3.181 -20.854 1.00 79.88 80 GLU A CA 1
ATOM 675 C C . GLU A 1 80 ? 26.712 3.785 -22.254 1.00 79.88 80 GLU A C 1
ATOM 677 O O . GLU A 1 80 ? 27.476 3.267 -23.069 1.00 79.88 80 GLU A O 1
ATOM 682 N N . GLU A 1 81 ? 26.043 4.903 -22.530 1.00 82.00 81 GLU A N 1
ATOM 683 C CA . GLU A 1 81 ? 26.190 5.675 -23.769 1.00 82.00 81 GLU A CA 1
ATOM 684 C C . GLU A 1 81 ? 27.590 6.283 -23.902 1.00 82.00 81 GLU A C 1
ATOM 686 O O . GLU A 1 81 ? 28.118 6.367 -25.007 1.00 82.00 81 GLU A O 1
ATOM 691 N N . ARG A 1 82 ? 28.211 6.662 -22.777 1.00 80.69 82 ARG A N 1
ATOM 692 C CA . ARG A 1 82 ? 29.579 7.199 -22.734 1.00 80.69 82 ARG A CA 1
ATOM 693 C C . ARG A 1 82 ? 30.672 6.137 -22.856 1.00 80.69 82 ARG A C 1
ATOM 695 O O . ARG A 1 82 ? 31.812 6.519 -23.101 1.00 80.69 82 ARG A O 1
ATOM 702 N N . LYS A 1 83 ? 30.357 4.848 -22.680 1.00 83.81 83 LYS A N 1
ATOM 703 C CA . LYS A 1 83 ? 31.344 3.770 -22.841 1.00 83.81 83 LYS A CA 1
ATOM 704 C C . LYS A 1 83 ? 31.767 3.645 -24.302 1.00 83.81 83 LYS A C 1
ATOM 706 O O . LYS A 1 83 ? 30.913 3.603 -25.196 1.00 83.81 83 LYS A O 1
ATOM 711 N N . THR A 1 84 ? 33.069 3.528 -24.541 1.00 85.00 84 THR A N 1
ATOM 712 C CA . THR A 1 84 ? 33.613 3.289 -25.885 1.00 85.00 84 THR A CA 1
ATOM 713 C C . THR A 1 84 ? 33.318 1.859 -26.354 1.00 85.00 84 THR A C 1
ATOM 715 O O . THR A 1 84 ? 32.943 0.983 -25.572 1.00 85.00 84 THR A O 1
ATOM 718 N N . ALA A 1 85 ? 33.443 1.605 -27.662 1.00 78.75 85 ALA A N 1
ATOM 719 C CA . ALA A 1 85 ? 33.183 0.279 -28.229 1.00 78.75 85 ALA A CA 1
ATOM 720 C C . ALA A 1 85 ? 34.120 -0.797 -27.648 1.00 78.75 85 ALA A C 1
ATOM 722 O O . ALA A 1 85 ? 33.680 -1.913 -27.385 1.00 78.75 85 ALA A O 1
ATOM 723 N N . GLU A 1 86 ? 35.379 -0.439 -27.387 1.00 79.12 86 GLU A N 1
ATOM 724 C CA . GLU A 1 86 ? 36.392 -1.320 -26.794 1.00 79.12 86 GLU A CA 1
ATOM 725 C C . GLU A 1 86 ? 36.024 -1.739 -25.364 1.00 79.12 86 GLU A C 1
ATOM 727 O O . GLU A 1 86 ? 36.093 -2.920 -25.035 1.00 79.12 86 GLU A O 1
ATOM 732 N N . GLU A 1 87 ? 35.536 -0.806 -24.540 1.00 80.56 87 GLU A N 1
ATOM 733 C CA . GLU A 1 87 ? 35.072 -1.092 -23.175 1.00 80.56 87 GLU A CA 1
ATOM 734 C C . GLU A 1 87 ? 33.846 -2.015 -23.163 1.00 80.56 87 GLU A C 1
ATOM 736 O O . GLU A 1 87 ? 33.752 -2.914 -22.331 1.00 80.56 87 GLU A O 1
ATOM 741 N N . LYS A 1 88 ? 32.914 -1.840 -24.112 1.00 80.38 88 LYS A N 1
ATOM 742 C CA . LYS A 1 88 ? 31.732 -2.713 -24.241 1.00 80.38 88 LYS A CA 1
ATOM 743 C C . LYS A 1 88 ? 32.115 -4.135 -24.646 1.00 80.38 88 LYS A C 1
ATOM 745 O O . LYS A 1 88 ? 31.537 -5.089 -24.131 1.00 80.38 88 LYS A O 1
ATOM 750 N N . ILE A 1 89 ? 33.077 -4.268 -25.561 1.00 82.75 89 ILE A N 1
ATOM 751 C CA . ILE A 1 89 ? 33.613 -5.563 -25.993 1.00 82.75 89 ILE A CA 1
ATOM 752 C C . ILE A 1 89 ? 34.332 -6.246 -24.822 1.00 82.75 89 ILE A C 1
ATOM 754 O O . ILE A 1 89 ? 34.079 -7.417 -24.552 1.00 82.75 89 ILE A O 1
ATOM 758 N N . PHE A 1 90 ? 35.172 -5.514 -24.087 1.00 86.81 90 PHE A N 1
ATOM 759 C CA . PHE A 1 90 ? 35.888 -6.033 -22.921 1.00 86.81 90 PHE A CA 1
ATOM 760 C C . PHE A 1 90 ? 34.943 -6.510 -21.804 1.00 86.81 90 PHE A C 1
ATOM 762 O O . PHE A 1 90 ? 35.104 -7.623 -21.306 1.00 86.81 90 PHE A O 1
ATOM 769 N N . ASP A 1 91 ? 33.922 -5.721 -21.454 1.00 83.25 91 ASP A N 1
ATOM 770 C CA . ASP A 1 91 ? 32.912 -6.105 -20.456 1.00 83.25 91 ASP A CA 1
ATOM 771 C C . ASP A 1 91 ? 32.1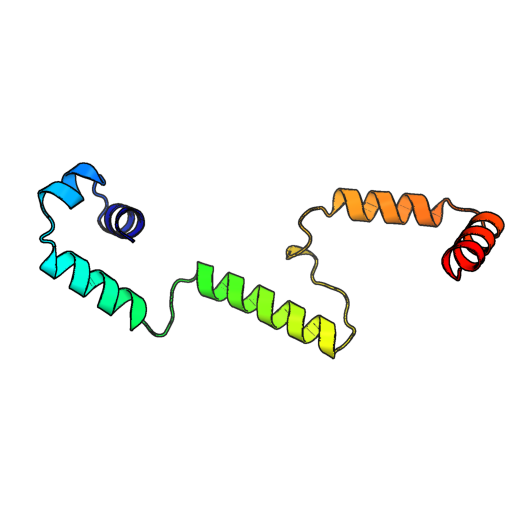22 -7.356 -20.885 1.00 83.25 91 ASP A C 1
ATOM 773 O O . ASP A 1 91 ? 31.854 -8.232 -20.063 1.00 83.25 91 ASP A O 1
ATOM 777 N N . PHE A 1 92 ? 31.773 -7.472 -22.173 1.00 82.44 92 PHE A N 1
ATOM 778 C CA . PHE A 1 92 ? 31.044 -8.628 -22.705 1.00 82.44 92 PHE A CA 1
ATOM 779 C C . PHE A 1 92 ? 31.839 -9.932 -22.564 1.00 82.44 92 PHE A C 1
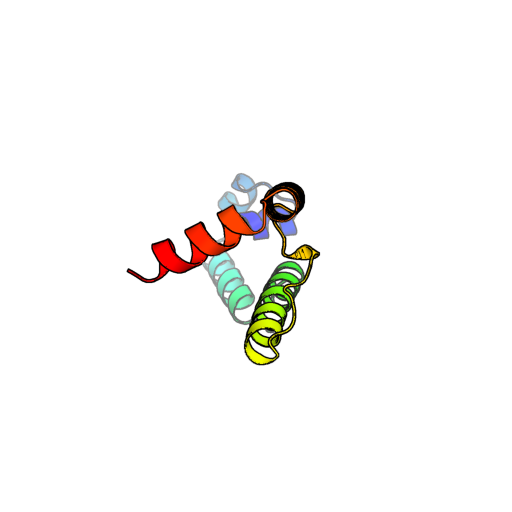ATOM 781 O O . PHE A 1 92 ? 31.294 -10.936 -22.108 1.00 82.44 92 PHE A O 1
ATOM 788 N N . PHE A 1 93 ? 33.127 -9.922 -22.921 1.00 82.56 93 PHE A N 1
ATOM 789 C CA . PHE A 1 93 ? 33.963 -11.123 -22.858 1.00 82.56 93 PHE A CA 1
ATOM 790 C C . PHE A 1 93 ? 34.407 -11.481 -21.434 1.00 82.56 93 PHE A C 1
ATOM 792 O O . PHE A 1 93 ? 34.565 -12.663 -21.142 1.00 82.56 93 PHE A O 1
ATOM 799 N N . ASN A 1 94 ? 34.537 -10.507 -20.528 1.00 79.62 94 ASN A N 1
ATOM 800 C CA . ASN A 1 94 ? 34.827 -10.784 -19.116 1.00 79.62 94 ASN A CA 1
ATOM 801 C C . ASN A 1 94 ? 33.608 -11.254 -18.310 1.00 79.62 94 ASN A C 1
ATOM 803 O O . ASN A 1 94 ? 33.786 -11.883 -17.273 1.00 79.62 94 ASN A O 1
ATOM 807 N N . GLY A 1 95 ? 32.382 -10.962 -18.755 1.00 67.75 95 GLY A N 1
ATOM 808 C CA . GLY A 1 95 ? 31.150 -11.424 -18.100 1.00 67.75 95 GLY A CA 1
ATOM 809 C C . GLY A 1 95 ? 30.705 -12.847 -18.472 1.00 67.75 95 GLY A C 1
ATOM 810 O O . GLY A 1 95 ? 29.664 -13.289 -17.994 1.00 67.75 95 GLY A O 1
ATOM 811 N N . LEU A 1 96 ? 31.442 -13.536 -19.352 1.00 55.16 96 LEU A N 1
ATOM 812 C CA . LEU A 1 96 ? 31.135 -14.881 -19.868 1.00 55.16 96 LEU A CA 1
ATOM 813 C C . LEU A 1 96 ? 31.931 -16.015 -19.189 1.00 55.16 96 LEU A C 1
ATOM 815 O O . LEU A 1 96 ? 31.752 -17.174 -19.569 1.00 55.16 96 LEU A O 1
ATOM 819 N N . GLY A 1 97 ? 32.801 -15.693 -18.225 1.00 44.84 97 GLY A N 1
ATOM 820 C CA . GLY A 1 97 ? 33.504 -16.657 -17.363 1.00 44.84 97 GLY A CA 1
ATOM 821 C C . GLY A 1 97 ? 32.841 -16.787 -16.001 1.00 44.84 97 GLY A C 1
ATOM 822 O O . GLY A 1 97 ? 32.852 -17.917 -15.467 1.00 44.84 97 GLY A O 1
#

InterPro domains:
  IPR009350 Minor tail T [PF06223] (21-90)